Protein AF-A0A835UBG5-F1 (afdb_monomer_lite)

Foldseek 3Di:
DDDDDDDDDDDDDPPPPDDPPPPPPPPPPPPPPDDDPPDDDDPADPVNVVPDDPDDQDPVRVVVVVVVLVVLVVVLVPPPDPVVNVVSCVVCVVVVNNVVVDDD

InterPro domains:
  IPR001906 Terpene synthase, N-terminal domain [PF01397] (43-103)
  IPR008930 Terpenoid cyclases/protein prenyltransferase alpha-alpha toroid [SSF48239] (40-103)
  IPR008949 Isoprenoid synthase domain superfamily [G3DSA:1.10.600.10] (41-79)
  IPR036965 Terpene synthase, N-terminal domain superfamily [G3DSA:1.50.10.130] (80-103)

Secondary structure (DSSP, 8-state):
----------------PPPTTS-----S-----PPP--PPPPSS-HHHHHH----PPPHHHHHHHHHHHHHHHHHHHH---HHHHHHHHHHHHHTT-GGGG---

Organism: Vanilla planifolia (NCBI:txid51239)

pLDDT: mean 76.8, std 18.36, range [39.12, 95.75]

Sequence (104 aa):
MEPKGQHNSKPSDLSYKPLKYLSIERPPPSLPTRRTANYPPSLWDDFYIQSLQNNSLDEAQVDLWEKLKEEIKQLIGKQENMKGQLEFIDALSQLGVSYHFKER

Structure (mmCIF, N/CA/C/O backbone):
data_AF-A0A835UBG5-F1
#
_entry.id   AF-A0A835UBG5-F1
#
loop_
_atom_site.group_PDB
_atom_site.id
_atom_site.type_symbol
_atom_site.label_atom_id
_atom_site.label_alt_id
_atom_site.label_comp_id
_atom_site.label_asym_id
_atom_site.label_entity_id
_atom_site.label_seq_id
_atom_site.pdbx_PDB_ins_code
_atom_site.Cartn_x
_atom_site.Cartn_y
_atom_site.Cartn_z
_atom_site.occupancy
_atom_site.B_iso_or_equiv
_atom_site.auth_seq_id
_atom_site.auth_comp_id
_atom_site.auth_asym_id
_atom_site.auth_atom_id
_atom_site.pdbx_PDB_model_num
ATOM 1 N N . MET A 1 1 ? 44.567 -94.715 -22.370 1.00 39.94 1 MET A N 1
ATOM 2 C CA . MET A 1 1 ? 44.852 -94.005 -21.108 1.00 39.94 1 MET A CA 1
ATOM 3 C C . MET A 1 1 ? 44.412 -92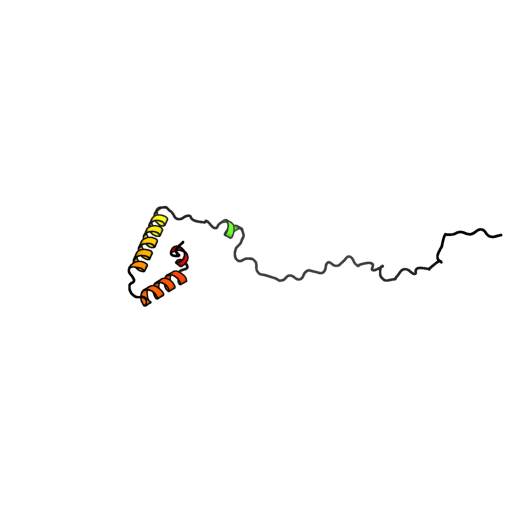.564 -21.289 1.00 39.94 1 MET A C 1
ATOM 5 O O . MET A 1 1 ? 45.036 -91.855 -22.064 1.00 39.94 1 MET A O 1
ATOM 9 N N . GLU A 1 2 ? 43.300 -92.166 -20.664 1.00 39.91 2 GLU A N 1
ATOM 10 C CA . GLU A 1 2 ? 43.055 -90.741 -20.389 1.00 39.91 2 GLU A CA 1
ATOM 11 C C . GLU A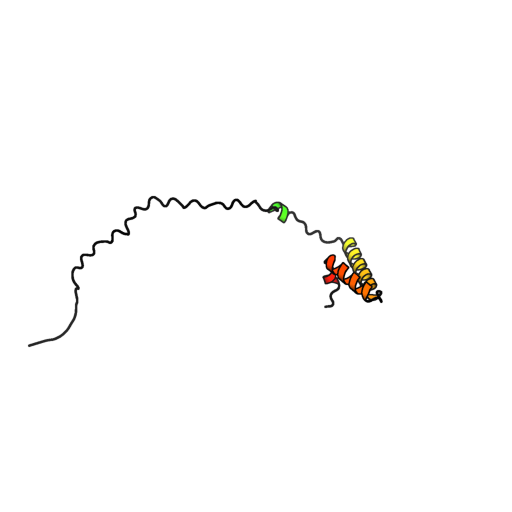 1 2 ? 44.160 -90.223 -19.453 1.00 39.91 2 GLU A C 1
ATOM 13 O O . GLU A 1 2 ? 44.694 -90.996 -18.650 1.00 39.91 2 GLU A O 1
ATOM 18 N N . PRO A 1 3 ? 44.487 -88.926 -19.535 1.00 46.81 3 PRO A N 1
ATOM 19 C CA . PRO A 1 3 ? 43.914 -88.043 -18.523 1.00 46.81 3 PRO A CA 1
ATOM 20 C C . PRO A 1 3 ? 43.131 -86.844 -19.078 1.00 46.81 3 PRO A C 1
ATOM 22 O O . PRO A 1 3 ? 43.304 -86.378 -20.201 1.00 46.81 3 PRO A O 1
ATOM 25 N N . LYS A 1 4 ? 42.244 -86.400 -18.188 1.00 39.12 4 LYS A N 1
ATOM 26 C CA . LYS A 1 4 ? 41.242 -85.335 -18.232 1.00 39.12 4 LYS A CA 1
ATOM 27 C C . LYS A 1 4 ? 41.835 -83.919 -18.125 1.00 39.12 4 LYS A C 1
ATOM 29 O O . LYS A 1 4 ? 42.908 -83.742 -17.563 1.00 39.12 4 LYS A O 1
ATOM 34 N N . GLY A 1 5 ? 41.004 -82.930 -18.480 1.00 39.97 5 GLY A N 1
ATOM 35 C CA . GLY A 1 5 ? 41.023 -81.555 -17.942 1.00 39.97 5 GLY A CA 1
ATOM 36 C C . GLY A 1 5 ? 41.533 -80.520 -18.945 1.00 39.97 5 GLY A C 1
ATOM 37 O O . GLY A 1 5 ? 42.720 -80.482 -19.221 1.00 39.97 5 GLY A O 1
ATOM 38 N N . GLN A 1 6 ? 40.642 -79.810 -19.655 1.00 42.59 6 GLN A N 1
ATOM 39 C CA . GLN A 1 6 ? 40.186 -78.436 -19.336 1.00 42.59 6 GLN A CA 1
ATOM 40 C C . GLN A 1 6 ? 41.329 -77.405 -19.359 1.00 42.59 6 GLN A C 1
ATOM 42 O O . GLN A 1 6 ? 42.339 -77.589 -18.708 1.00 42.59 6 GLN A O 1
ATOM 47 N N . HIS A 1 7 ? 41.270 -76.251 -20.008 1.00 43.31 7 HIS A N 1
ATOM 48 C CA . HIS A 1 7 ? 40.252 -75.471 -20.705 1.00 43.31 7 HIS A CA 1
ATOM 49 C C . HIS A 1 7 ? 41.085 -74.512 -21.577 1.00 43.31 7 HIS A C 1
ATOM 51 O O . HIS A 1 7 ? 42.130 -74.071 -21.111 1.00 43.31 7 HIS A O 1
ATOM 57 N N . ASN A 1 8 ? 40.669 -74.189 -22.802 1.00 39.22 8 ASN A N 1
ATOM 58 C CA . ASN A 1 8 ? 40.785 -72.830 -23.352 1.00 39.22 8 ASN A CA 1
ATOM 59 C C . ASN A 1 8 ? 40.133 -72.784 -24.731 1.00 39.22 8 ASN A C 1
ATOM 61 O O . ASN A 1 8 ? 40.704 -73.129 -25.764 1.00 39.22 8 ASN A O 1
ATOM 65 N N . SER A 1 9 ? 38.883 -72.349 -24.692 1.00 47.53 9 SER A N 1
ATOM 66 C CA . SER A 1 9 ? 38.044 -72.015 -25.824 1.00 47.53 9 SER A CA 1
ATOM 67 C C . SER A 1 9 ? 38.657 -70.825 -26.566 1.00 47.53 9 SER A C 1
ATOM 69 O O . SER A 1 9 ? 38.681 -69.715 -26.039 1.00 47.53 9 SER A O 1
ATOM 71 N N . LYS A 1 10 ? 39.112 -71.021 -27.803 1.00 59.19 10 LYS A N 1
ATOM 72 C CA . LYS A 1 10 ? 39.177 -69.925 -28.776 1.00 59.19 10 LYS A CA 1
ATOM 73 C C . LYS A 1 10 ? 37.944 -70.044 -29.668 1.00 59.19 10 LYS A C 1
ATOM 75 O O . LYS A 1 10 ? 37.940 -70.915 -30.538 1.00 59.19 10 LYS 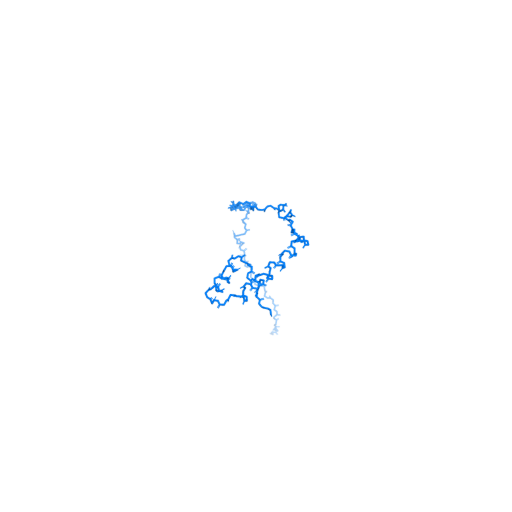A O 1
ATOM 80 N N . PRO A 1 11 ? 36.878 -69.252 -29.466 1.00 46.28 11 PRO A N 1
ATOM 81 C CA . PRO A 1 11 ? 35.819 -69.214 -30.452 1.00 46.28 11 PRO A CA 1
ATOM 82 C C . PRO A 1 11 ? 36.322 -68.456 -31.684 1.00 46.28 11 PRO A C 1
ATOM 84 O O . PRO A 1 11 ? 36.649 -67.275 -31.617 1.00 46.28 11 PRO A O 1
ATOM 87 N N . SER A 1 12 ? 36.436 -69.222 -32.769 1.00 50.38 12 SER A N 1
ATOM 88 C CA . SER A 1 12 ? 35.959 -68.918 -34.123 1.00 50.38 12 SER A CA 1
ATOM 89 C C . SER A 1 12 ? 36.023 -67.461 -34.588 1.00 50.38 12 SER A C 1
ATOM 91 O O . SER A 1 12 ? 35.311 -66.599 -34.076 1.00 50.38 12 SER A O 1
ATOM 93 N N . ASP A 1 13 ? 36.801 -67.271 -35.654 1.00 52.88 13 ASP A N 1
ATOM 94 C CA . ASP A 1 13 ? 36.883 -66.110 -36.540 1.00 52.88 13 ASP A CA 1
ATOM 95 C C . ASP A 1 13 ? 35.492 -65.670 -37.037 1.00 52.88 13 ASP A C 1
ATOM 97 O O . ASP A 1 13 ? 35.009 -66.048 -38.104 1.00 52.88 13 ASP A O 1
ATOM 101 N N . LEU A 1 14 ? 34.795 -64.898 -36.208 1.00 43.03 14 LEU A N 1
ATOM 102 C CA . LEU A 1 14 ? 33.666 -64.096 -36.636 1.00 43.03 14 LEU A CA 1
ATOM 103 C C . LEU A 1 14 ? 34.266 -62.869 -37.311 1.00 43.03 14 LEU A C 1
ATOM 105 O O . LEU A 1 14 ? 34.692 -61.926 -36.651 1.00 43.03 14 LEU A O 1
ATOM 109 N N . SER A 1 15 ? 34.313 -62.906 -38.641 1.00 49.53 15 SER A N 1
ATOM 110 C CA . SER A 1 15 ? 34.585 -61.745 -39.484 1.00 49.53 15 SER A CA 1
ATOM 111 C C . SER A 1 15 ? 33.526 -60.675 -39.202 1.00 49.53 15 SER A C 1
ATOM 113 O O . SER A 1 15 ? 32.452 -60.635 -39.810 1.00 49.53 15 SER A O 1
ATOM 115 N N . TYR A 1 16 ? 33.807 -59.826 -38.216 1.00 47.06 16 TYR A N 1
ATOM 116 C CA . TYR A 1 16 ? 32.997 -58.664 -37.899 1.00 47.06 16 TYR A CA 1
ATOM 117 C C . TYR A 1 16 ? 33.132 -57.685 -39.059 1.00 47.06 16 TYR A C 1
ATOM 119 O O . TYR A 1 16 ? 34.123 -56.968 -39.184 1.00 47.06 16 TYR A O 1
ATOM 127 N N . LYS A 1 17 ? 32.129 -57.659 -39.939 1.00 59.94 17 LYS A N 1
ATOM 128 C CA . LYS A 1 17 ? 32.007 -56.572 -40.907 1.00 59.94 17 LYS A CA 1
ATOM 129 C C . LYS A 1 17 ? 31.625 -55.322 -40.119 1.00 59.94 17 LYS A C 1
ATOM 131 O O . LYS A 1 17 ? 30.566 -55.331 -39.485 1.00 59.94 17 LYS A O 1
ATOM 136 N N . PRO A 1 18 ? 32.463 -54.272 -40.117 1.00 55.09 18 PRO A N 1
ATOM 137 C CA . PRO A 1 18 ? 32.161 -53.075 -39.366 1.00 55.09 18 PRO A CA 1
ATOM 138 C C . PRO A 1 18 ? 30.862 -52.494 -39.900 1.00 55.09 18 PRO A C 1
ATOM 140 O O . PRO A 1 18 ? 30.609 -52.384 -41.103 1.00 55.09 18 PRO A O 1
ATOM 143 N N . LEU A 1 19 ? 30.003 -52.191 -38.954 1.00 41.44 19 LEU A N 1
ATOM 144 C CA . LEU A 1 19 ? 28.686 -51.683 -39.199 1.00 41.44 19 LEU A CA 1
ATOM 145 C C . LEU A 1 19 ? 28.811 -50.298 -39.843 1.00 41.44 19 LEU A C 1
ATOM 147 O O . LEU A 1 19 ? 29.403 -49.391 -39.262 1.00 41.44 19 LEU A O 1
ATOM 151 N N . LYS A 1 20 ? 28.254 -50.130 -41.049 1.00 57.22 20 LYS A N 1
ATOM 152 C CA . LYS A 1 20 ? 28.315 -48.891 -41.855 1.00 57.22 20 LYS A CA 1
ATOM 153 C C . LYS A 1 20 ? 27.575 -47.689 -41.236 1.00 57.22 20 LYS A C 1
ATOM 155 O O . LYS A 1 20 ? 27.242 -46.749 -41.946 1.00 57.22 20 LYS A O 1
ATOM 160 N N . TYR A 1 21 ? 27.275 -47.715 -39.941 1.00 49.81 21 TYR A N 1
ATOM 161 C CA . TYR A 1 21 ? 26.480 -46.693 -39.264 1.00 49.81 21 TYR A CA 1
ATOM 162 C C . TYR A 1 21 ? 27.278 -45.740 -38.371 1.00 49.81 21 TYR A C 1
ATOM 164 O O . TYR A 1 21 ? 26.675 -44.915 -37.696 1.00 49.81 21 TYR A O 1
ATOM 172 N N . LEU A 1 22 ? 28.615 -45.790 -38.380 1.00 50.06 22 LEU A N 1
ATOM 173 C CA . LEU A 1 22 ? 29.427 -44.875 -37.558 1.00 50.06 22 LEU A CA 1
ATOM 174 C C . LEU A 1 22 ? 30.499 -44.084 -38.315 1.00 50.06 22 LEU A C 1
ATOM 176 O O . LEU A 1 22 ? 31.276 -43.371 -37.690 1.00 50.06 22 LEU A O 1
ATOM 180 N N . SER A 1 23 ? 30.482 -44.098 -39.648 1.00 49.44 23 SER A N 1
ATOM 181 C CA . SER A 1 23 ? 31.217 -43.118 -40.458 1.00 49.44 23 SER A CA 1
ATOM 182 C C . SER A 1 23 ? 30.242 -42.108 -41.046 1.00 49.44 23 SER A C 1
ATOM 184 O O . SER A 1 23 ? 30.088 -41.990 -42.256 1.00 49.44 23 SER A O 1
ATOM 186 N N . ILE A 1 24 ? 29.554 -41.379 -40.168 1.00 52.53 24 ILE A N 1
ATOM 187 C CA . ILE A 1 24 ? 29.121 -40.038 -40.542 1.00 52.53 24 ILE A CA 1
ATOM 188 C C . ILE A 1 24 ? 30.395 -39.209 -40.390 1.00 52.53 24 ILE A C 1
ATOM 190 O O . ILE A 1 24 ? 30.768 -38.861 -39.267 1.00 52.53 24 ILE A O 1
ATOM 194 N N . GLU A 1 25 ? 31.089 -38.920 -41.494 1.00 55.22 25 GLU A N 1
ATOM 195 C CA . GLU A 1 25 ? 31.815 -37.653 -41.563 1.00 55.22 25 GLU A CA 1
ATOM 196 C C . GLU A 1 25 ? 30.759 -36.597 -41.262 1.00 55.22 25 GLU A C 1
ATOM 198 O O . GLU A 1 25 ? 29.937 -36.259 -42.112 1.00 55.22 25 GLU A O 1
ATOM 203 N N . ARG A 1 26 ? 30.650 -36.198 -39.990 1.00 56.75 26 ARG A N 1
ATOM 204 C CA . ARG A 1 26 ? 29.744 -35.127 -39.609 1.00 56.75 26 ARG A CA 1
ATOM 205 C C . ARG A 1 26 ? 30.262 -33.928 -40.392 1.00 56.75 26 ARG A C 1
ATOM 207 O O . ARG A 1 26 ? 31.386 -33.515 -40.093 1.00 56.75 26 ARG A O 1
ATOM 214 N N . PRO A 1 27 ? 29.501 -33.343 -41.344 1.00 62.06 27 PRO A N 1
ATOM 215 C CA . PRO A 1 27 ? 29.756 -31.947 -41.656 1.00 62.06 27 PRO A CA 1
ATOM 216 C C . PRO A 1 27 ? 29.816 -31.234 -40.300 1.00 62.06 27 PRO A C 1
ATOM 218 O O . PRO A 1 27 ? 29.019 -31.603 -39.419 1.00 62.06 27 PRO A O 1
ATOM 221 N N . PRO A 1 28 ? 30.807 -30.344 -40.077 1.00 66.50 28 PRO A N 1
ATOM 222 C CA . PRO A 1 28 ? 31.017 -29.711 -38.776 1.00 66.50 28 PRO A CA 1
ATOM 223 C C . PRO A 1 28 ? 29.641 -29.307 -38.273 1.00 66.50 28 PRO A C 1
ATOM 225 O O . PRO A 1 28 ? 28.928 -28.697 -39.073 1.00 66.50 28 PRO A O 1
ATOM 228 N N . PRO A 1 29 ? 29.204 -29.764 -37.079 1.00 64.62 29 PRO A N 1
ATOM 229 C CA . PRO A 1 29 ? 27.808 -29.669 -36.690 1.00 64.62 29 PRO A CA 1
ATOM 230 C C . PRO A 1 29 ? 27.393 -28.230 -36.925 1.00 64.62 29 PRO A C 1
ATOM 232 O O . PRO A 1 29 ? 27.885 -27.332 -36.242 1.00 64.62 29 PRO A O 1
ATOM 235 N N . SER A 1 30 ? 26.571 -27.999 -37.953 1.00 69.00 30 SER A N 1
ATOM 236 C CA . SER A 1 30 ? 25.989 -26.691 -38.166 1.00 69.00 30 SER A CA 1
ATOM 237 C C . SER A 1 30 ? 25.165 -26.501 -36.913 1.00 69.00 30 SER A C 1
ATOM 239 O O . SER A 1 30 ? 24.171 -27.212 -36.733 1.00 69.00 30 SER A O 1
ATOM 241 N N . LEU A 1 31 ? 25.672 -25.682 -35.988 1.00 71.69 31 LEU A N 1
ATOM 242 C CA . LEU A 1 31 ? 25.035 -25.458 -34.703 1.00 71.69 31 LEU A CA 1
ATOM 243 C C . LEU A 1 31 ? 23.581 -25.129 -35.030 1.00 71.69 31 LEU A C 1
ATOM 245 O O . LEU A 1 31 ? 23.365 -24.167 -35.775 1.00 71.69 31 LEU A O 1
ATOM 249 N N . PRO A 1 32 ? 22.599 -25.941 -34.593 1.00 71.31 32 PRO A N 1
ATOM 250 C CA . PRO A 1 32 ? 21.212 -25.661 -34.906 1.00 71.31 32 PRO A CA 1
ATOM 251 C C . PRO A 1 32 ? 20.943 -24.237 -34.436 1.00 71.31 32 PRO A C 1
ATOM 253 O O . PRO A 1 32 ? 21.125 -23.920 -33.258 1.00 71.31 32 PRO A O 1
ATOM 256 N N . THR A 1 33 ? 20.620 -23.351 -35.379 1.00 80.69 33 THR A N 1
ATOM 257 C CA . THR A 1 33 ? 20.431 -21.939 -35.069 1.00 80.69 33 THR A CA 1
ATOM 258 C C . THR A 1 33 ? 19.280 -21.845 -34.080 1.00 80.69 33 THR A C 1
ATOM 260 O O . THR A 1 33 ? 18.140 -22.194 -34.397 1.00 80.69 33 THR A O 1
ATOM 263 N N . ARG A 1 34 ? 19.582 -21.428 -32.846 1.00 85.19 34 ARG A N 1
ATOM 264 C CA . ARG A 1 34 ? 18.571 -21.269 -31.801 1.00 85.19 34 ARG A CA 1
ATOM 265 C C . ARG A 1 34 ? 17.548 -20.243 -32.281 1.00 85.19 34 ARG A C 1
ATOM 267 O O . ARG A 1 34 ? 17.908 -19.100 -32.549 1.00 85.19 34 ARG A O 1
ATOM 274 N N . ARG A 1 35 ? 16.272 -20.630 -32.354 1.00 87.00 35 ARG A N 1
ATOM 275 C CA . ARG A 1 35 ? 15.185 -19.680 -32.634 1.00 87.00 35 ARG A CA 1
ATOM 276 C C . ARG A 1 35 ? 15.116 -18.665 -31.488 1.00 87.00 35 ARG A C 1
ATOM 278 O O . ARG A 1 35 ? 15.139 -19.053 -30.318 1.00 87.00 35 ARG A O 1
ATOM 285 N N . THR A 1 36 ? 15.064 -17.374 -31.804 1.00 88.06 36 THR A N 1
ATOM 286 C CA . THR A 1 36 ? 14.836 -16.321 -30.808 1.00 88.06 36 THR A CA 1
ATOM 287 C C . THR A 1 36 ? 13.337 -16.184 -30.558 1.00 88.06 36 THR A C 1
ATOM 289 O O . THR A 1 36 ? 12.537 -16.240 -31.487 1.00 88.06 36 THR A O 1
ATOM 292 N N . ALA A 1 37 ? 12.945 -16.027 -29.294 1.00 90.19 37 ALA A N 1
ATOM 293 C CA . ALA A 1 37 ? 11.544 -15.818 -28.924 1.00 90.19 37 ALA A CA 1
ATOM 294 C C . ALA A 1 37 ? 11.093 -14.352 -29.078 1.00 90.19 37 ALA A C 1
ATOM 296 O O . ALA A 1 37 ? 9.905 -14.074 -28.995 1.00 90.19 37 ALA A O 1
ATOM 297 N N . ASN A 1 38 ? 12.035 -13.428 -29.320 1.00 93.31 38 ASN A N 1
ATOM 298 C CA . ASN A 1 38 ? 11.801 -11.989 -29.493 1.00 93.31 38 ASN A CA 1
ATOM 299 C C . ASN A 1 38 ? 10.952 -11.361 -28.369 1.00 93.31 38 ASN A C 1
ATOM 301 O O . ASN A 1 38 ? 10.091 -10.525 -28.632 1.00 93.31 38 ASN A O 1
ATOM 305 N N . TYR A 1 39 ? 11.190 -11.763 -27.115 1.00 94.62 39 TYR A N 1
ATOM 306 C CA . TYR A 1 39 ? 10.556 -11.117 -25.967 1.00 94.62 39 TYR A CA 1
ATOM 307 C C . TYR A 1 39 ? 11.042 -9.669 -25.824 1.00 94.62 39 TYR A C 1
ATOM 309 O O . TYR A 1 39 ? 12.234 -9.413 -26.030 1.00 94.62 39 TYR A O 1
ATOM 317 N N . PRO A 1 40 ? 10.148 -8.730 -25.469 1.00 93.81 40 PRO A N 1
ATOM 318 C CA . PRO A 1 40 ? 10.556 -7.372 -25.150 1.00 93.81 40 PRO A CA 1
ATOM 319 C C . PRO A 1 40 ? 11.440 -7.366 -23.891 1.00 93.81 40 PRO A C 1
ATOM 321 O O . PRO A 1 40 ? 11.323 -8.265 -23.051 1.00 93.81 40 PRO A O 1
ATOM 324 N N . PRO A 1 41 ? 12.327 -6.369 -23.751 1.00 93.56 41 PRO A N 1
ATOM 325 C CA . PRO A 1 41 ? 13.116 -6.196 -22.537 1.00 93.56 41 PRO A CA 1
ATOM 326 C C . PRO A 1 41 ? 12.217 -5.915 -21.325 1.00 93.56 41 PRO A C 1
ATOM 328 O O . PRO A 1 41 ? 11.035 -5.587 -21.467 1.00 93.56 41 PRO A O 1
ATOM 331 N N . SER A 1 42 ? 12.785 -6.037 -20.124 1.00 94.56 42 SER A N 1
ATOM 332 C CA . SER A 1 42 ? 12.089 -5.643 -18.901 1.00 94.56 42 SER A CA 1
ATOM 333 C C . SER A 1 42 ? 11.710 -4.163 -18.954 1.00 94.56 42 SER A C 1
ATOM 335 O O . SER A 1 42 ? 12.449 -3.330 -19.476 1.00 94.56 42 SER A O 1
AT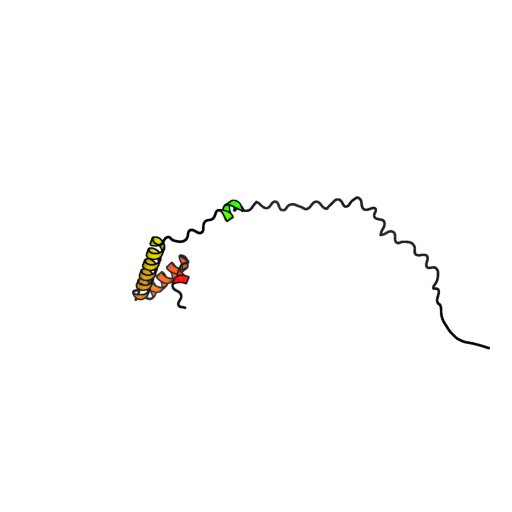OM 337 N N . LEU A 1 43 ? 10.545 -3.834 -18.390 1.00 95.00 43 LEU A N 1
ATOM 338 C CA . LEU A 1 43 ? 10.114 -2.442 -18.242 1.00 95.00 43 LEU A CA 1
ATOM 339 C C . LEU A 1 43 ? 11.021 -1.672 -17.273 1.00 95.00 43 LEU A C 1
ATOM 341 O O . LEU A 1 43 ? 11.153 -0.457 -17.374 1.00 95.00 43 LEU A O 1
ATOM 345 N N . TRP A 1 44 ? 11.609 -2.383 -16.314 1.00 95.75 44 TRP A N 1
ATOM 346 C CA . TRP A 1 44 ? 12.468 -1.832 -15.277 1.00 95.75 44 TRP A CA 1
ATOM 347 C C . TRP A 1 44 ? 13.884 -2.332 -15.526 1.00 95.75 44 TRP A C 1
ATOM 349 O O . TRP A 1 44 ? 14.107 -3.546 -15.578 1.00 95.75 44 TRP A O 1
ATOM 359 N N . ASP A 1 45 ? 14.810 -1.401 -15.741 1.00 93.81 45 ASP A N 1
ATOM 360 C CA . ASP A 1 45 ? 16.226 -1.720 -15.868 1.00 93.81 45 ASP A CA 1
ATOM 361 C C . ASP A 1 45 ? 16.902 -1.796 -14.490 1.00 93.81 45 ASP A C 1
ATOM 363 O O . ASP A 1 45 ? 16.358 -1.368 -13.466 1.00 93.81 45 ASP A O 1
ATOM 367 N N . ASP A 1 46 ? 18.098 -2.379 -14.464 1.00 94.44 46 ASP A N 1
ATOM 368 C CA . ASP A 1 46 ? 18.820 -2.618 -13.216 1.00 94.44 46 ASP A CA 1
ATOM 369 C C . ASP A 1 46 ? 19.198 -1.314 -12.501 1.00 94.44 46 ASP A C 1
ATOM 371 O O . ASP A 1 46 ? 19.223 -1.280 -11.270 1.00 94.44 46 ASP A O 1
ATOM 375 N N . PHE A 1 47 ? 19.473 -0.238 -13.245 1.00 94.44 47 PHE A N 1
ATOM 376 C CA . PHE A 1 47 ? 19.823 1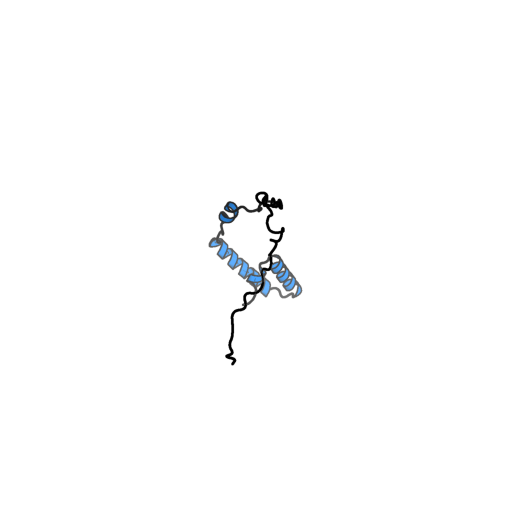.063 -12.671 1.00 94.44 47 PHE A CA 1
ATOM 377 C C . PHE A 1 47 ? 18.614 1.718 -12.010 1.00 94.44 47 PHE A C 1
ATOM 379 O O . PHE A 1 47 ? 18.729 2.247 -10.906 1.00 94.44 47 PHE A O 1
ATOM 386 N N . TYR A 1 48 ? 17.451 1.637 -12.650 1.00 93.19 48 TYR A N 1
ATOM 387 C CA . TYR A 1 48 ? 16.181 2.106 -12.130 1.00 93.19 48 TYR A CA 1
ATOM 388 C C . TYR A 1 48 ? 15.849 1.377 -10.833 1.00 93.19 48 TYR A C 1
ATOM 390 O O . TYR A 1 48 ? 15.624 2.038 -9.821 1.00 93.19 48 TYR A O 1
ATOM 398 N N . ILE A 1 49 ? 15.914 0.041 -10.826 1.00 93.62 49 ILE A N 1
ATOM 399 C CA . ILE A 1 49 ? 15.633 -0.762 -9.627 1.00 93.62 49 ILE A CA 1
ATOM 400 C C . ILE A 1 49 ? 16.603 -0.404 -8.490 1.00 93.62 49 ILE A C 1
ATOM 402 O O . ILE A 1 49 ? 16.165 -0.219 -7.357 1.00 93.62 49 ILE A O 1
ATOM 406 N N . GLN A 1 50 ? 17.900 -0.254 -8.780 1.00 92.81 50 GLN A N 1
ATOM 407 C CA . GLN A 1 50 ? 18.910 0.141 -7.786 1.00 92.81 50 GLN A CA 1
ATOM 408 C C . GLN A 1 50 ? 18.755 1.587 -7.293 1.00 92.81 50 GLN A C 1
ATOM 410 O O . GLN A 1 50 ? 19.163 1.895 -6.175 1.00 92.81 50 GLN A O 1
ATOM 415 N N . SER A 1 51 ? 18.176 2.475 -8.104 1.00 93.88 51 SER A N 1
ATOM 416 C CA . SER A 1 51 ? 17.927 3.872 -7.733 1.00 93.88 51 SER A CA 1
ATOM 417 C C . SER A 1 51 ? 16.717 4.060 -6.815 1.00 93.88 51 SER A C 1
ATOM 419 O O . SER A 1 51 ? 16.564 5.139 -6.240 1.00 93.88 51 SER A O 1
ATOM 421 N N . LEU A 1 52 ? 15.857 3.043 -6.669 1.00 92.38 52 LEU A N 1
ATOM 422 C CA . LEU A 1 52 ? 14.681 3.120 -5.807 1.00 92.38 52 LEU A CA 1
ATOM 423 C C . LEU A 1 52 ? 15.113 3.322 -4.353 1.00 92.38 52 LEU A C 1
ATOM 425 O O . LEU A 1 52 ? 15.696 2.444 -3.718 1.00 92.38 52 LEU A O 1
ATOM 429 N N . GLN A 1 53 ? 14.796 4.493 -3.815 1.00 87.06 53 GLN A N 1
ATOM 430 C CA . GLN A 1 53 ? 15.039 4.811 -2.419 1.00 87.06 53 GLN A CA 1
ATOM 431 C C . GLN A 1 53 ? 13.847 4.348 -1.586 1.00 87.06 53 GLN A C 1
ATOM 433 O O . GLN A 1 53 ? 12.705 4.740 -1.832 1.00 87.06 53 GLN A O 1
ATOM 438 N N . ASN A 1 54 ? 14.113 3.526 -0.572 1.00 76.81 54 ASN A N 1
ATOM 439 C CA . ASN A 1 54 ? 13.140 3.279 0.482 1.00 76.81 54 ASN A CA 1
ATOM 440 C C . ASN A 1 54 ? 13.196 4.463 1.447 1.00 76.81 54 ASN A C 1
ATOM 442 O O . ASN A 1 54 ? 13.935 4.427 2.432 1.00 76.81 54 ASN A O 1
ATOM 446 N N . ASN A 1 55 ? 12.480 5.536 1.119 1.00 76.50 55 ASN A N 1
ATOM 447 C CA . ASN A 1 55 ? 12.378 6.686 2.004 1.00 76.50 55 ASN A CA 1
ATOM 448 C C . ASN A 1 55 ? 11.700 6.224 3.295 1.00 76.50 55 ASN A C 1
ATOM 450 O O . ASN A 1 55 ? 10.499 5.952 3.316 1.00 76.50 55 ASN A O 1
ATOM 454 N N . SER A 1 56 ? 12.483 6.098 4.365 1.00 71.31 56 SER A N 1
ATOM 455 C CA . SER A 1 56 ? 11.939 5.935 5.705 1.00 71.31 56 SER A CA 1
ATOM 456 C C . SER A 1 56 ? 11.107 7.166 6.035 1.00 71.31 56 SER A C 1
ATOM 458 O O . SER A 1 56 ? 11.521 8.284 5.724 1.00 71.31 56 SER A O 1
ATOM 460 N N . LEU A 1 57 ? 9.946 6.951 6.651 1.00 79.44 57 LEU A N 1
ATOM 461 C CA . LEU A 1 57 ? 9.114 8.046 7.130 1.00 79.44 57 LEU A CA 1
ATOM 462 C C . LEU A 1 57 ? 9.942 8.938 8.062 1.00 79.44 57 LEU A C 1
ATOM 464 O O . LEU A 1 57 ? 10.652 8.429 8.930 1.00 79.44 57 LEU A O 1
ATOM 468 N N . ASP A 1 58 ? 9.861 10.250 7.858 1.00 83.75 58 ASP A N 1
ATOM 469 C CA . ASP A 1 58 ? 10.438 11.222 8.789 1.00 83.75 58 ASP A CA 1
ATOM 470 C C . ASP A 1 58 ? 9.682 11.187 10.131 1.00 83.75 58 ASP A C 1
ATOM 472 O O . ASP A 1 58 ? 8.538 10.726 10.181 1.00 83.75 58 ASP A O 1
ATOM 476 N N . GLU A 1 59 ? 10.275 11.687 11.214 1.00 84.94 59 GLU A N 1
ATOM 477 C CA . GLU A 1 59 ? 9.688 11.641 12.567 1.00 84.94 59 GLU A CA 1
ATOM 478 C C . GLU A 1 59 ? 8.273 12.250 12.587 1.00 84.94 59 GLU A C 1
ATOM 480 O O . GLU A 1 59 ? 7.319 11.622 13.044 1.00 84.94 59 GLU A O 1
ATOM 485 N N . ALA A 1 60 ? 8.089 13.395 11.922 1.00 86.56 60 ALA A N 1
ATOM 486 C CA . ALA A 1 60 ? 6.781 14.033 11.770 1.00 86.56 60 ALA A CA 1
ATOM 487 C C . ALA A 1 60 ? 5.759 13.175 10.991 1.00 86.56 60 ALA A C 1
ATOM 489 O O . ALA A 1 60 ? 4.551 13.262 11.229 1.00 86.56 60 ALA A O 1
ATOM 490 N N . GLN A 1 61 ? 6.218 12.357 10.040 1.00 85.88 61 GLN A N 1
ATOM 491 C CA . GLN A 1 61 ? 5.352 11.444 9.292 1.00 85.88 61 GLN A CA 1
ATOM 492 C C . GLN A 1 61 ? 4.972 10.226 10.132 1.00 85.88 61 GLN A C 1
ATOM 494 O O . GLN A 1 61 ? 3.832 9.773 10.038 1.00 85.88 61 GLN A O 1
ATOM 499 N N . VAL A 1 62 ? 5.890 9.722 10.962 1.00 89.19 62 VAL A N 1
ATOM 500 C CA . VAL A 1 62 ? 5.610 8.646 11.922 1.00 89.19 62 VAL A CA 1
ATOM 501 C C . VAL A 1 62 ? 4.559 9.101 12.933 1.00 89.19 62 VAL A C 1
ATOM 503 O O . VAL A 1 62 ? 3.544 8.420 13.079 1.00 89.19 62 VAL A O 1
ATOM 506 N N . ASP A 1 63 ? 4.730 10.281 13.531 1.00 90.75 63 ASP A N 1
ATOM 507 C CA . ASP A 1 63 ? 3.775 10.851 14.490 1.00 90.75 63 ASP A CA 1
ATOM 508 C C . ASP A 1 63 ? 2.371 10.997 13.890 1.00 90.75 63 ASP A C 1
ATOM 510 O O . ASP A 1 63 ? 1.361 10.632 14.502 1.00 90.75 63 ASP A O 1
ATOM 514 N N . LEU A 1 64 ? 2.292 11.504 12.653 1.00 91.25 64 LEU A N 1
ATOM 515 C CA . LEU A 1 64 ? 1.026 11.610 11.931 1.00 91.25 64 LEU A CA 1
ATOM 516 C C . LEU A 1 64 ? 0.399 10.229 11.701 1.00 91.25 64 LEU A C 1
ATOM 518 O O . LEU A 1 64 ? -0.817 10.075 11.844 1.00 91.25 64 LEU A O 1
ATOM 522 N N . TRP A 1 65 ? 1.215 9.231 11.361 1.00 89.88 65 TRP A N 1
ATOM 523 C CA . TRP A 1 65 ? 0.757 7.864 11.129 1.00 89.88 65 TRP A CA 1
ATOM 524 C C . TRP A 1 65 ? 0.186 7.230 12.398 1.00 89.88 65 TRP A C 1
ATOM 526 O O . TRP A 1 65 ? -0.883 6.615 12.361 1.00 89.88 65 TRP A O 1
ATOM 536 N N . GLU A 1 66 ? 0.863 7.406 13.532 1.00 90.88 66 GLU A N 1
ATOM 537 C CA . GLU A 1 66 ? 0.403 6.908 14.829 1.00 90.88 66 GLU A CA 1
ATOM 538 C C . GLU A 1 66 ? -0.894 7.583 15.267 1.00 90.88 66 GLU A C 1
ATOM 540 O O . GLU A 1 66 ? -1.846 6.898 15.659 1.00 90.88 66 GLU A O 1
ATOM 545 N N . LYS A 1 67 ? -0.975 8.910 15.119 1.00 93.19 67 LYS A N 1
ATOM 546 C CA . LYS A 1 67 ? -2.192 9.667 15.417 1.00 93.19 67 LYS A CA 1
ATOM 547 C C . LYS A 1 67 ? -3.373 9.182 14.575 1.00 93.19 67 LYS A C 1
ATOM 549 O O . LYS A 1 67 ? -4.435 8.888 15.123 1.00 93.19 67 LYS A O 1
ATOM 554 N N . LEU A 1 68 ? -3.181 9.046 13.262 1.00 92.50 68 LEU A N 1
ATOM 555 C CA . LEU A 1 68 ? -4.227 8.582 12.350 1.00 92.50 68 LEU A CA 1
ATOM 556 C C . LEU A 1 68 ? -4.674 7.154 12.690 1.00 92.50 68 LEU A C 1
ATOM 558 O O . LEU A 1 68 ? -5.866 6.841 12.675 1.00 92.50 68 LEU A O 1
ATOM 562 N N . LYS A 1 69 ? -3.725 6.282 13.040 1.00 89.75 69 LYS A N 1
ATOM 563 C CA . LYS A 1 69 ? -4.025 4.913 13.463 1.00 89.75 69 LYS A CA 1
ATOM 564 C C . LYS A 1 69 ? -4.905 4.889 14.712 1.00 89.75 69 LYS A C 1
ATOM 566 O O . LYS A 1 69 ? -5.817 4.064 14.791 1.00 89.75 69 LYS A O 1
ATOM 571 N N . GLU A 1 70 ? -4.650 5.770 15.672 1.00 90.00 70 GLU A N 1
ATOM 572 C CA . GLU A 1 70 ? -5.446 5.855 16.895 1.00 90.00 70 GLU A CA 1
ATOM 573 C C . GLU A 1 70 ? -6.846 6.430 16.634 1.00 90.00 70 GLU A C 1
ATOM 575 O O . GLU A 1 70 ? -7.835 5.887 17.131 1.00 90.00 70 GLU A O 1
ATOM 580 N N . GLU A 1 71 ? -6.963 7.448 15.777 1.00 90.38 71 GLU A N 1
ATOM 581 C CA . GLU A 1 71 ? -8.259 7.977 15.329 1.00 90.38 71 GLU A CA 1
ATOM 582 C C . GLU A 1 71 ? -9.118 6.892 14.658 1.00 90.38 71 GLU A C 1
ATOM 584 O O . GLU A 1 71 ? -10.304 6.755 14.972 1.00 90.38 71 GLU A O 1
ATOM 589 N N . ILE A 1 72 ? -8.516 6.060 13.801 1.00 88.62 72 ILE A N 1
ATOM 590 C CA . ILE A 1 72 ? -9.206 4.936 13.153 1.00 88.62 72 ILE A CA 1
ATOM 591 C C . ILE A 1 72 ? -9.702 3.914 14.182 1.00 88.62 72 ILE A C 1
ATOM 593 O O . ILE A 1 72 ? -10.854 3.488 14.107 1.00 88.62 72 ILE A O 1
ATOM 597 N N . LYS A 1 73 ? -8.888 3.536 15.175 1.00 86.81 73 LYS A N 1
ATOM 598 C CA . LYS A 1 73 ? -9.340 2.617 16.237 1.00 86.81 73 LYS A CA 1
ATOM 599 C C . LYS A 1 73 ? -10.514 3.187 17.027 1.00 86.81 73 LYS A C 1
ATOM 601 O O . LYS A 1 73 ? -11.457 2.457 17.332 1.00 86.81 73 LYS A O 1
ATOM 606 N N . GLN A 1 74 ? -10.483 4.483 17.340 1.00 87.56 74 GLN A N 1
ATOM 607 C CA . GLN A 1 74 ? -11.602 5.134 18.016 1.00 87.56 74 GLN A CA 1
ATOM 608 C C . GLN A 1 74 ? -12.866 5.131 17.155 1.00 87.56 74 GLN A C 1
ATOM 610 O O . GLN A 1 74 ? -13.951 4.921 17.691 1.00 87.56 74 GLN A O 1
ATOM 615 N N . LEU A 1 75 ? -12.747 5.346 15.842 1.00 86.00 75 LEU A N 1
ATOM 616 C CA . LEU A 1 75 ? -13.876 5.267 14.910 1.00 86.00 75 LEU A CA 1
ATOM 617 C C . LEU A 1 75 ? -14.481 3.859 14.868 1.00 86.00 75 LEU A C 1
ATOM 619 O O . LEU A 1 75 ? -15.703 3.735 14.912 1.00 86.00 75 LEU A O 1
ATOM 623 N N . ILE A 1 76 ? -13.648 2.812 14.869 1.00 81.69 76 ILE A N 1
ATOM 624 C CA . ILE A 1 76 ? -14.111 1.417 14.954 1.00 81.69 76 ILE A CA 1
ATOM 625 C C . ILE A 1 76 ? -14.889 1.189 16.254 1.00 81.69 76 ILE A C 1
ATOM 627 O O . ILE A 1 76 ? -15.980 0.627 16.218 1.00 81.69 76 ILE A O 1
ATOM 631 N N . GLY A 1 77 ? -14.352 1.638 17.394 1.00 81.50 77 GLY A N 1
ATOM 632 C CA . GLY A 1 77 ? -14.984 1.444 18.703 1.00 81.50 77 GLY A CA 1
ATOM 633 C C . GLY A 1 77 ? -16.260 2.265 18.923 1.00 81.50 77 GLY A C 1
ATOM 634 O O . GLY A 1 77 ? -17.127 1.843 19.681 1.00 81.50 77 GLY A O 1
ATOM 635 N N . LYS A 1 78 ? -16.392 3.427 18.269 1.00 84.56 78 LYS A N 1
ATOM 636 C CA . LYS A 1 78 ? -17.570 4.312 18.367 1.00 84.56 78 LYS A CA 1
ATOM 637 C C . LYS A 1 78 ? -18.714 3.912 17.433 1.00 84.56 78 LYS A C 1
ATOM 639 O O . LYS A 1 78 ? -19.817 4.433 17.575 1.00 84.56 78 LYS A O 1
ATOM 644 N N . GLN A 1 79 ? -18.464 3.051 16.449 1.00 80.81 79 GLN A N 1
ATOM 645 C CA . GLN A 1 79 ? -19.477 2.649 15.482 1.00 80.81 79 GLN A CA 1
ATOM 646 C C . GLN A 1 79 ? -20.424 1.611 16.103 1.00 80.81 79 GLN A C 1
ATOM 648 O O . GLN A 1 79 ? -20.156 0.415 16.085 1.00 80.81 79 GLN A O 1
ATOM 653 N N . GLU A 1 80 ? -21.556 2.072 16.634 1.00 76.94 80 GLU A N 1
ATOM 654 C CA . GLU A 1 80 ? -22.576 1.206 17.251 1.00 76.94 80 GLU A CA 1
ATOM 655 C C . GLU A 1 80 ? -23.427 0.451 16.213 1.00 76.94 80 GLU A C 1
ATOM 657 O O . GLU A 1 80 ? -24.051 -0.567 16.516 1.00 76.94 80 GLU A O 1
ATOM 662 N N . ASN A 1 81 ? -23.461 0.931 14.965 1.00 86.81 81 ASN A N 1
ATOM 663 C CA . ASN A 1 81 ? -24.236 0.310 13.898 1.00 86.81 81 ASN A CA 1
ATOM 664 C C . ASN A 1 81 ? -23.433 -0.790 13.187 1.00 86.81 81 ASN A C 1
ATOM 666 O O . ASN A 1 81 ? -22.474 -0.501 12.471 1.00 86.81 81 ASN A O 1
ATOM 670 N N . MET A 1 82 ? -23.910 -2.036 13.278 1.00 86.75 82 MET A N 1
ATOM 671 C CA . MET A 1 82 ? -23.333 -3.205 12.599 1.00 86.75 82 MET A CA 1
ATOM 672 C C . MET A 1 82 ? -23.127 -2.987 11.090 1.00 86.75 82 MET A C 1
ATOM 674 O O . MET A 1 82 ? -22.103 -3.394 10.542 1.00 86.75 82 MET A O 1
ATOM 6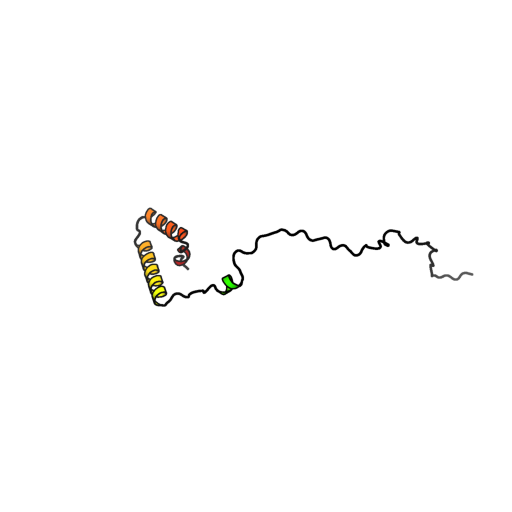78 N N . LYS A 1 83 ? -24.064 -2.310 10.408 1.00 89.12 83 LYS A N 1
ATOM 679 C CA . LYS A 1 83 ? -23.928 -2.005 8.974 1.00 89.12 83 LYS A CA 1
ATOM 680 C C . LYS A 1 83 ? -22.754 -1.058 8.718 1.00 89.12 83 LYS A C 1
ATOM 682 O O . LYS A 1 83 ? -21.926 -1.326 7.856 1.00 89.12 83 LYS A O 1
ATOM 687 N N . GLY A 1 84 ? -22.671 0.022 9.493 1.00 87.56 84 GLY A N 1
ATOM 688 C CA . GLY A 1 84 ? -21.595 1.001 9.358 1.00 87.56 84 GLY A CA 1
ATOM 689 C C . GLY A 1 84 ? -20.230 0.429 9.743 1.00 87.56 84 GLY A C 1
ATOM 690 O O . GLY A 1 84 ? -19.217 0.829 9.178 1.00 87.56 84 GLY A O 1
ATOM 691 N N . GLN A 1 85 ? -20.189 -0.533 10.667 1.00 88.25 85 GLN A N 1
ATOM 692 C CA . GLN A 1 85 ? -18.959 -1.235 11.027 1.00 88.25 85 GLN A CA 1
ATOM 693 C C . GLN A 1 85 ? -18.470 -2.125 9.880 1.00 88.25 85 GLN A C 1
ATOM 695 O O . GLN A 1 85 ? -17.279 -2.132 9.571 1.00 88.25 85 GLN A O 1
ATOM 700 N N . LEU A 1 86 ? -19.382 -2.840 9.216 1.00 90.19 86 LEU A N 1
ATOM 701 C CA . LEU A 1 86 ? -19.041 -3.688 8.078 1.00 90.19 86 LEU A CA 1
ATOM 702 C C . LEU A 1 86 ? -18.534 -2.867 6.885 1.00 90.19 86 LEU A C 1
ATOM 704 O O . LEU A 1 86 ? -17.504 -3.210 6.311 1.00 90.19 86 LEU A O 1
ATOM 708 N N . GLU A 1 87 ? -19.211 -1.762 6.556 1.00 90.88 87 GLU A N 1
ATOM 709 C CA . GLU A 1 87 ? -18.774 -0.827 5.505 1.00 90.88 87 GLU A CA 1
ATOM 710 C C . GLU A 1 87 ? -17.385 -0.244 5.811 1.00 90.88 87 GLU A C 1
ATOM 712 O O . GLU A 1 87 ? -16.547 -0.109 4.920 1.00 90.88 87 GLU A O 1
ATOM 717 N N . PHE A 1 88 ? -17.101 0.042 7.084 1.00 89.06 88 PHE A N 1
ATOM 718 C CA . PHE A 1 88 ? -15.795 0.537 7.507 1.00 89.06 88 PHE A CA 1
ATOM 719 C C . PHE A 1 88 ? -14.681 -0.509 7.345 1.00 89.06 88 PHE A C 1
ATOM 721 O O . PHE A 1 88 ? -13.598 -0.198 6.848 1.00 89.06 88 PHE A O 1
ATOM 728 N N . ILE A 1 89 ? -14.941 -1.762 7.728 1.00 88.88 89 ILE A N 1
ATOM 729 C CA . ILE A 1 89 ? -13.987 -2.870 7.556 1.00 88.88 89 ILE A CA 1
ATOM 730 C C . ILE A 1 89 ? -13.717 -3.134 6.071 1.00 88.88 89 ILE A C 1
ATOM 732 O O . ILE A 1 89 ? -12.565 -3.370 5.686 1.00 88.88 89 ILE A O 1
ATOM 736 N N . ASP A 1 90 ? -14.755 -3.080 5.236 1.00 92.25 90 ASP A N 1
ATOM 737 C CA . ASP A 1 90 ? -14.624 -3.221 3.786 1.00 92.25 90 ASP A CA 1
ATOM 738 C C . ASP A 1 90 ? -13.740 -2.106 3.204 1.00 92.25 90 ASP A C 1
ATOM 740 O O . ASP A 1 90 ? -12.766 -2.390 2.504 1.00 92.25 90 ASP A O 1
ATOM 744 N N . ALA A 1 91 ? -13.967 -0.851 3.607 1.00 92.50 91 ALA A N 1
ATOM 745 C CA . ALA A 1 91 ? -13.139 0.280 3.190 1.00 92.50 91 ALA A CA 1
ATOM 746 C C . ALA A 1 91 ? -11.657 0.117 3.588 1.00 92.50 91 ALA A C 1
ATOM 748 O O . ALA A 1 91 ? -10.766 0.334 2.763 1.00 92.50 91 ALA A O 1
ATOM 749 N N . LEU A 1 92 ? -11.366 -0.319 4.822 1.00 91.62 92 LEU A N 1
ATOM 750 C CA . LEU A 1 92 ? -9.986 -0.587 5.262 1.00 91.62 92 LEU A CA 1
ATOM 751 C C . LEU A 1 92 ? -9.323 -1.719 4.468 1.00 91.62 92 LEU A C 1
ATOM 753 O O . LEU A 1 92 ? -8.110 -1.697 4.236 1.00 91.62 92 LEU A O 1
ATOM 757 N N . SER A 1 93 ? -10.111 -2.718 4.077 1.00 90.81 93 SER A N 1
ATOM 758 C CA . SER A 1 93 ? -9.634 -3.864 3.306 1.00 90.81 93 SER A CA 1
ATOM 759 C C . SER A 1 93 ? -9.320 -3.472 1.865 1.00 90.81 93 SER A C 1
ATOM 761 O O . SER A 1 93 ? -8.260 -3.839 1.362 1.00 90.81 93 SER A O 1
ATOM 763 N N . GLN A 1 94 ? -10.171 -2.660 1.234 1.00 95.25 94 GLN A N 1
ATOM 764 C CA . GLN A 1 94 ? -9.936 -2.122 -0.111 1.00 95.25 94 GLN A CA 1
ATOM 765 C C . GLN A 1 94 ? -8.749 -1.157 -0.159 1.00 95.25 94 GLN A C 1
ATOM 767 O O . GLN A 1 94 ? -8.005 -1.143 -1.137 1.00 95.25 94 GLN A O 1
ATOM 772 N N . LEU A 1 95 ? -8.526 -0.397 0.917 1.00 93.50 95 LEU A N 1
ATOM 773 C CA . LEU A 1 95 ? -7.348 0.458 1.061 1.00 93.50 95 LEU A CA 1
ATOM 774 C C . LEU A 1 95 ? -6.058 -0.348 1.321 1.00 93.50 95 LEU A C 1
ATOM 776 O O . LEU A 1 95 ? -4.961 0.200 1.252 1.00 93.50 95 LEU A O 1
ATOM 780 N N . GLY A 1 96 ? -6.165 -1.648 1.619 1.00 93.06 96 GLY A N 1
ATOM 781 C CA . GLY A 1 96 ? -5.017 -2.519 1.876 1.00 93.06 96 GLY A CA 1
ATOM 782 C C . GLY A 1 96 ? -4.338 -2.277 3.227 1.00 93.06 96 GLY A C 1
ATOM 783 O O . GLY A 1 96 ? -3.230 -2.758 3.443 1.00 93.06 96 GLY A O 1
ATOM 784 N N . VAL A 1 97 ? -4.987 -1.561 4.151 1.00 92.19 97 VAL A N 1
ATOM 785 C CA . VAL A 1 97 ? -4.437 -1.214 5.479 1.00 92.19 97 VAL A CA 1
ATOM 786 C C . VAL A 1 97 ? -5.045 -2.033 6.617 1.00 92.19 97 VAL A C 1
ATOM 788 O O . VAL A 1 97 ? -4.651 -1.877 7.773 1.00 92.19 97 VAL A O 1
ATOM 791 N N . SER A 1 98 ? -5.988 -2.930 6.317 1.00 89.38 98 SER A N 1
ATOM 792 C CA . SER A 1 98 ? -6.676 -3.765 7.313 1.00 89.38 98 SER A CA 1
ATOM 793 C C . SER A 1 98 ? -5.721 -4.585 8.192 1.00 89.38 98 SER A C 1
ATOM 795 O O . SER A 1 98 ? -6.014 -4.826 9.363 1.00 89.38 98 SER A O 1
ATOM 797 N N . TYR A 1 99 ? -4.533 -4.941 7.686 1.00 88.12 99 TYR A N 1
ATOM 798 C CA . TYR A 1 99 ? -3.515 -5.682 8.440 1.00 88.12 99 TYR A CA 1
ATOM 799 C C . TYR A 1 99 ? -3.009 -4.945 9.691 1.00 88.12 99 TYR A C 1
ATOM 801 O O . TYR A 1 99 ? -2.552 -5.593 10.632 1.00 88.12 99 TYR A O 1
ATOM 809 N N . HIS A 1 100 ? -3.106 -3.613 9.739 1.00 85.69 100 HIS A N 1
ATOM 810 C CA . HIS A 1 100 ? -2.700 -2.821 10.902 1.00 85.69 100 HIS A CA 1
ATOM 811 C C . HIS A 1 100 ? -3.655 -2.929 12.097 1.00 85.69 100 HIS A C 1
ATOM 813 O O . HIS A 1 100 ? -3.272 -2.540 13.205 1.00 85.69 100 HIS A O 1
ATOM 819 N N . PHE A 1 101 ? -4.868 -3.436 11.867 1.00 83.75 101 PHE A N 1
ATOM 820 C CA . PHE A 1 101 ? -5.955 -3.516 12.846 1.00 83.75 101 PHE A CA 1
ATOM 821 C C . PHE A 1 101 ? -6.321 -4.957 13.208 1.00 83.75 101 PHE A C 1
ATOM 823 O O . PHE A 1 101 ? -7.273 -5.184 13.947 1.00 83.75 101 PHE A O 1
ATOM 830 N N . LYS A 1 102 ? -5.569 -5.938 12.702 1.00 80.56 102 LYS A N 1
ATOM 831 C CA . LYS A 1 102 ? -5.725 -7.331 13.108 1.00 80.56 102 LYS A CA 1
ATOM 832 C C . LYS A 1 102 ? -5.184 -7.505 14.529 1.00 80.56 102 LYS A C 1
ATOM 834 O O . LYS A 1 102 ? -4.041 -7.133 14.798 1.00 80.56 102 LYS A O 1
ATOM 839 N N . GLU A 1 103 ? -5.994 -8.070 15.419 1.00 73.25 103 GLU A N 1
ATOM 840 C CA . GLU A 1 103 ? -5.547 -8.468 16.757 1.00 73.25 103 GLU A CA 1
ATOM 841 C C . GLU A 1 103 ? -4.428 -9.519 16.648 1.00 73.25 103 GLU A C 1
ATOM 843 O O . GLU A 1 103 ? -4.451 -10.382 15.762 1.00 73.25 103 GLU A O 1
ATOM 848 N N . ARG A 1 104 ? -3.420 -9.400 17.517 1.00 53.12 104 ARG A N 1
ATOM 849 C CA . ARG A 1 104 ? -2.346 -10.384 17.691 1.00 53.12 104 ARG A CA 1
ATOM 850 C C . ARG A 1 104 ? -2.627 -11.253 18.901 1.00 53.12 104 ARG A C 1
ATOM 852 O O . ARG A 1 104 ? -3.094 -10.682 19.908 1.00 53.12 104 ARG A O 1
#

Radius of gyration: 40.99 Å; chains: 1; bounding box: 69×108×61 Å